Protein AF-A0A5C0SG27-F1 (afdb_monomer_lite)

Structure (mmCIF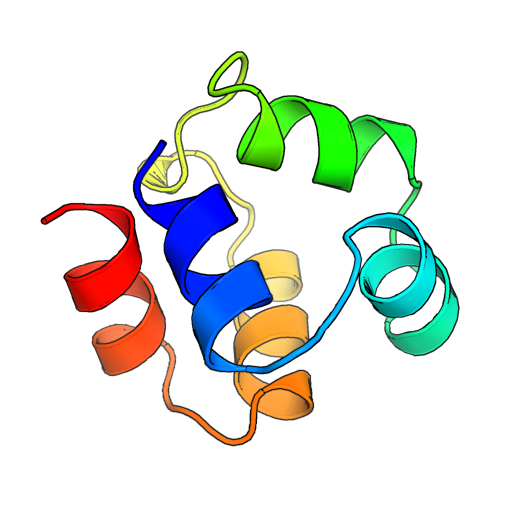, N/CA/C/O backbone):
data_AF-A0A5C0SG27-F1
#
_entry.id   AF-A0A5C0SG27-F1
#
loop_
_atom_site.group_PDB
_atom_site.id
_atom_site.type_symbol
_atom_site.label_atom_id
_atom_site.label_alt_id
_atom_site.label_comp_id
_atom_site.label_asym_id
_atom_site.label_entity_id
_atom_site.label_seq_id
_atom_site.pdbx_PDB_ins_code
_atom_site.Cartn_x
_atom_site.Cartn_y
_atom_site.Cartn_z
_atom_site.occupancy
_atom_site.B_iso_or_equiv
_atom_site.auth_seq_id
_atom_site.auth_comp_id
_atom_site.auth_asym_id
_atom_site.auth_atom_id
_atom_site.pdbx_PDB_model_num
ATOM 1 N N . MET A 1 1 ? 1.909 9.495 0.768 1.00 58.16 1 MET A N 1
ATOM 2 C CA . MET A 1 1 ? 1.130 9.633 2.023 1.00 58.16 1 MET A CA 1
ATOM 3 C C . MET A 1 1 ? -0.242 8.977 1.918 1.00 58.16 1 MET A C 1
ATOM 5 O O . MET A 1 1 ? -0.552 8.200 2.807 1.00 58.16 1 MET A O 1
ATOM 9 N N . ALA A 1 2 ? -1.005 9.192 0.841 1.00 80.00 2 ALA A N 1
ATOM 10 C CA . ALA A 1 2 ? -2.324 8.578 0.636 1.00 80.00 2 ALA A CA 1
ATOM 11 C C . ALA A 1 2 ? -2.337 7.036 0.772 1.00 80.00 2 ALA A C 1
ATOM 13 O O . ALA A 1 2 ? -3.028 6.513 1.637 1.00 80.00 2 ALA A O 1
ATOM 14 N N . PHE A 1 3 ? -1.457 6.300 0.075 1.00 85.75 3 PHE A N 1
ATOM 15 C CA . PHE A 1 3 ? -1.383 4.831 0.230 1.00 85.75 3 PHE A CA 1
ATOM 16 C C . PHE A 1 3 ? -1.036 4.363 1.657 1.00 85.75 3 PHE A C 1
ATOM 18 O O . PHE A 1 3 ? -1.566 3.366 2.137 1.00 85.75 3 PHE A O 1
ATOM 25 N N . LYS A 1 4 ? -0.169 5.095 2.374 1.00 88.94 4 LYS A N 1
ATOM 26 C CA . LYS A 1 4 ? 0.136 4.796 3.783 1.00 88.94 4 LYS A CA 1
ATOM 27 C C . LYS A 1 4 ? -1.127 4.896 4.643 1.00 88.94 4 LYS A C 1
ATOM 29 O O . LYS A 1 4 ? -1.368 4.006 5.450 1.00 88.94 4 LYS A O 1
ATOM 34 N N . LYS A 1 5 ? -1.931 5.939 4.425 1.00 88.94 5 LYS A N 1
ATOM 35 C CA . LYS A 1 5 ? -3.188 6.155 5.141 1.00 88.94 5 LYS A CA 1
ATOM 36 C C . LYS A 1 5 ? -4.202 5.045 4.864 1.00 88.94 5 LYS A C 1
ATOM 38 O O . LYS A 1 5 ? -4.808 4.553 5.800 1.00 88.94 5 LYS A O 1
ATOM 43 N N . VAL A 1 6 ? -4.294 4.564 3.621 1.00 90.75 6 VAL A N 1
ATOM 44 C CA . VAL A 1 6 ? -5.134 3.398 3.284 1.00 90.75 6 VAL A CA 1
ATOM 45 C C . VAL A 1 6 ? -4.775 2.182 4.135 1.00 90.75 6 VAL A C 1
ATOM 47 O O . VAL A 1 6 ? -5.661 1.500 4.641 1.00 90.75 6 VAL A O 1
ATOM 50 N N . LEU A 1 7 ? -3.483 1.907 4.320 1.00 91.50 7 LEU A N 1
ATOM 51 C CA . LEU A 1 7 ? -3.047 0.788 5.154 1.00 91.50 7 LEU A CA 1
ATOM 52 C C . LEU A 1 7 ? -3.356 1.018 6.640 1.00 91.50 7 LEU A C 1
ATOM 54 O O . LEU A 1 7 ? -3.797 0.090 7.313 1.00 91.50 7 LEU A O 1
ATOM 58 N N . GLU A 1 8 ? -3.172 2.243 7.136 1.00 91.06 8 GLU A N 1
ATOM 59 C CA . GLU A 1 8 ? -3.504 2.625 8.516 1.00 91.06 8 GLU A CA 1
ATOM 60 C C . GLU A 1 8 ? -5.009 2.506 8.802 1.00 91.06 8 GLU A C 1
ATOM 62 O O . GLU A 1 8 ? -5.382 1.893 9.801 1.00 91.06 8 GLU A O 1
ATOM 67 N N . ASP A 1 9 ? -5.866 2.983 7.895 1.00 90.88 9 ASP A N 1
ATOM 68 C CA . ASP A 1 9 ? -7.330 2.899 8.001 1.00 90.88 9 ASP A CA 1
ATOM 69 C C . ASP A 1 9 ? -7.825 1.440 8.018 1.00 90.88 9 ASP A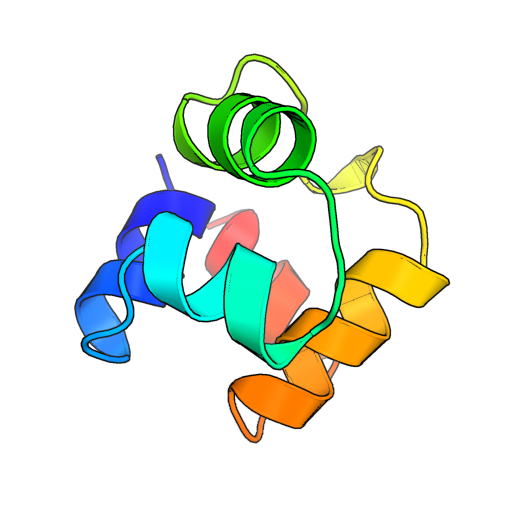 C 1
ATOM 71 O O . ASP A 1 9 ? -8.824 1.120 8.659 1.00 90.88 9 ASP A O 1
ATOM 75 N N . ASN A 1 10 ? -7.100 0.536 7.350 1.00 90.00 10 ASN A N 1
ATOM 76 C CA . ASN A 1 10 ? -7.375 -0.903 7.353 1.00 90.00 10 ASN A CA 1
ATOM 77 C C . ASN A 1 10 ? -6.643 -1.662 8.477 1.00 90.00 10 ASN A C 1
ATOM 79 O O . ASN A 1 10 ? -6.737 -2.885 8.556 1.00 90.00 10 ASN A O 1
ATOM 83 N N . ASN A 1 11 ? -5.909 -0.963 9.350 1.00 92.06 11 ASN A N 1
ATOM 84 C CA . ASN A 1 11 ? -5.105 -1.536 10.433 1.00 92.06 11 ASN A CA 1
ATOM 85 C C . ASN A 1 11 ? -4.087 -2.598 9.951 1.00 92.06 11 ASN A C 1
ATOM 87 O O . ASN A 1 11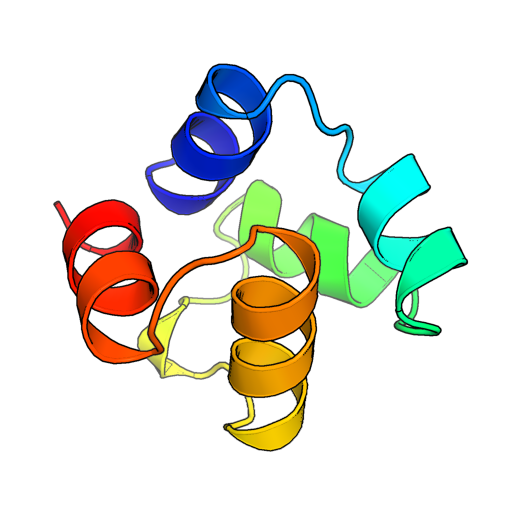 ? -3.835 -3.624 10.593 1.00 92.06 11 ASN A O 1
ATOM 91 N N . VAL A 1 12 ? -3.499 -2.353 8.778 1.00 93.31 12 VAL A N 1
ATOM 92 C CA . VAL A 1 12 ? -2.522 -3.219 8.116 1.00 93.31 12 VAL A CA 1
ATOM 93 C C . VAL A 1 12 ? -1.170 -2.519 8.105 1.00 93.31 12 VAL A C 1
ATOM 95 O O . VAL A 1 12 ? -1.029 -1.394 7.642 1.00 93.31 12 VAL A O 1
ATOM 98 N N . SER A 1 13 ? -0.120 -3.202 8.559 1.00 92.12 13 SER A N 1
ATOM 99 C CA . SER A 1 13 ? 1.243 -2.703 8.370 1.00 92.12 13 SER A CA 1
ATOM 100 C C . SER A 1 13 ? 1.774 -3.091 6.988 1.00 92.12 13 SER A C 1
ATOM 102 O O . SER A 1 13 ? 1.479 -4.171 6.476 1.00 92.12 13 SER A O 1
ATOM 104 N N . GLY A 1 14 ? 2.637 -2.258 6.398 1.00 91.44 14 GLY A N 1
ATOM 105 C CA . GLY A 1 14 ? 3.293 -2.595 5.125 1.00 91.44 14 GLY A CA 1
ATOM 106 C C . GLY A 1 14 ? 4.114 -3.894 5.188 1.00 91.44 14 GLY A C 1
ATOM 107 O O . GLY A 1 14 ? 4.230 -4.609 4.196 1.00 91.44 14 GLY A O 1
ATOM 108 N N . TYR A 1 15 ? 4.636 -4.241 6.370 1.00 92.56 15 TYR A N 1
ATOM 109 C CA . TYR A 1 15 ? 5.294 -5.526 6.610 1.00 92.56 15 TYR A CA 1
ATOM 110 C C . TYR A 1 15 ? 4.314 -6.704 6.526 1.00 92.56 15 TYR A C 1
ATOM 112 O O . TYR A 1 15 ? 4.596 -7.682 5.835 1.00 92.56 15 TYR A O 1
ATOM 120 N N . ARG A 1 16 ? 3.150 -6.599 7.185 1.00 93.81 16 ARG A N 1
ATOM 121 C CA . ARG A 1 16 ? 2.105 -7.630 7.131 1.0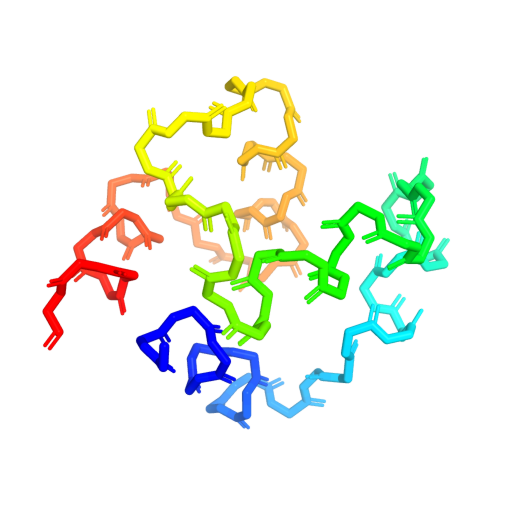0 93.81 16 ARG A CA 1
ATOM 122 C C . ARG A 1 16 ? 1.593 -7.814 5.706 1.00 93.81 16 ARG A C 1
ATOM 124 O O . ARG A 1 16 ? 1.601 -8.931 5.208 1.00 93.81 16 ARG A O 1
ATOM 131 N N . LEU A 1 17 ? 1.286 -6.710 5.024 1.00 94.06 17 LEU A N 1
ATOM 132 C CA . LEU A 1 17 ? 0.876 -6.720 3.622 1.00 94.06 17 LEU A CA 1
ATOM 133 C C . LEU A 1 17 ? 1.887 -7.472 2.749 1.00 94.06 17 LEU A C 1
ATOM 135 O O . LEU A 1 17 ? 1.513 -8.386 2.027 1.00 94.06 17 LEU A O 1
ATOM 139 N N . SER A 1 18 ? 3.173 -7.117 2.851 1.00 95.00 18 SER A N 1
ATOM 140 C CA . SER A 1 18 ? 4.265 -7.758 2.110 1.00 95.00 18 SER A CA 1
ATOM 141 C C . SER A 1 18 ? 4.290 -9.277 2.299 1.00 95.00 18 SER A C 1
ATOM 143 O O . SER A 1 18 ? 4.389 -10.012 1.311 1.00 95.00 18 SER A O 1
ATOM 145 N N . LYS A 1 19 ? 4.179 -9.734 3.550 1.00 94.75 19 LYS A N 1
ATOM 146 C CA . LYS A 1 19 ? 4.200 -11.153 3.906 1.00 94.75 19 LYS A CA 1
ATOM 147 C C . LYS A 1 19 ? 2.982 -11.893 3.357 1.00 94.75 19 LYS A C 1
ATOM 149 O O . LYS A 1 19 ? 3.145 -12.965 2.781 1.00 94.75 19 LYS A O 1
ATOM 154 N N . ASP A 1 20 ? 1.801 -11.303 3.492 1.00 93.88 20 ASP A N 1
ATOM 155 C CA . ASP A 1 20 ? 0.538 -11.974 3.188 1.00 93.88 20 ASP A CA 1
ATOM 156 C C . ASP A 1 20 ? 0.299 -12.089 1.672 1.00 93.88 20 ASP A C 1
ATOM 158 O O . ASP A 1 20 ? -0.194 -13.111 1.201 1.00 93.88 20 ASP A O 1
ATOM 162 N N . ILE A 1 21 ? 0.720 -11.095 0.878 1.00 94.00 21 ILE A N 1
ATOM 163 C CA . ILE A 1 21 ? 0.519 -11.100 -0.588 1.00 94.00 21 ILE A CA 1
ATOM 164 C C . ILE A 1 21 ? 1.752 -11.563 -1.390 1.00 94.00 21 ILE A C 1
ATOM 166 O O . ILE A 1 21 ? 1.719 -11.633 -2.632 1.00 94.00 21 ILE A O 1
ATOM 170 N N . GLY A 1 22 ? 2.852 -11.869 -0.693 1.00 93.12 22 GLY A N 1
ATOM 171 C CA . GLY A 1 22 ? 4.104 -12.356 -1.275 1.00 93.12 22 GLY A CA 1
ATOM 172 C C . GLY A 1 22 ? 4.824 -11.316 -2.135 1.00 93.12 22 GLY A C 1
ATOM 173 O O . GLY A 1 22 ? 5.363 -11.649 -3.191 1.00 93.12 22 GLY A O 1
ATOM 174 N N . ILE A 1 23 ? 4.795 -10.044 -1.730 1.00 92.19 23 ILE A N 1
ATOM 175 C CA . ILE A 1 23 ? 5.490 -8.948 -2.422 1.00 92.19 23 ILE A CA 1
ATOM 176 C C . ILE A 1 23 ? 6.672 -8.491 -1.572 1.00 92.19 23 ILE A C 1
ATOM 178 O O . ILE A 1 23 ? 6.500 -8.339 -0.365 1.00 92.19 23 ILE A O 1
ATOM 182 N N . PRO A 1 24 ? 7.858 -8.221 -2.154 1.00 94.38 24 PRO A N 1
ATOM 183 C CA . PRO A 1 24 ? 9.017 -7.789 -1.381 1.00 94.38 24 PRO A CA 1
ATOM 184 C C . PRO A 1 24 ? 8.724 -6.560 -0.518 1.00 94.38 24 PRO A C 1
ATOM 186 O O . PRO A 1 24 ? 8.188 -5.562 -1.008 1.00 94.38 24 PRO A O 1
ATOM 189 N N . GLN A 1 25 ? 9.141 -6.600 0.749 1.00 93.19 25 GLN A N 1
ATOM 190 C CA . GLN A 1 25 ? 8.887 -5.518 1.704 1.00 93.19 25 GLN A CA 1
ATOM 191 C C . GLN A 1 25 ? 9.431 -4.178 1.201 1.00 93.19 25 GLN A C 1
ATOM 193 O O . GLN A 1 25 ? 8.744 -3.167 1.317 1.00 93.19 25 GLN A O 1
ATOM 198 N N . GLN A 1 26 ? 10.593 -4.183 0.537 1.00 92.69 26 GLN A N 1
ATOM 199 C CA . GLN A 1 26 ? 11.171 -2.986 -0.075 1.00 92.69 26 GLN A CA 1
ATOM 200 C C . GLN A 1 26 ? 10.228 -2.343 -1.100 1.00 92.69 26 GLN A C 1
ATOM 202 O O . GLN A 1 26 ? 10.125 -1.124 -1.169 1.00 92.69 26 GLN A O 1
ATOM 207 N N . THR A 1 27 ? 9.508 -3.159 -1.875 1.00 91.25 27 THR A N 1
ATOM 208 C CA . THR A 1 27 ? 8.542 -2.667 -2.865 1.00 91.25 27 THR A CA 1
ATOM 209 C C . THR A 1 27 ? 7.364 -1.992 -2.174 1.00 91.25 27 THR A C 1
ATOM 211 O O . THR A 1 27 ? 7.009 -0.878 -2.543 1.00 91.25 27 THR A O 1
ATOM 214 N N . ILE A 1 28 ? 6.800 -2.614 -1.133 1.00 92.44 28 ILE A N 1
ATOM 215 C CA . ILE A 1 28 ? 5.728 -1.997 -0.339 1.00 92.44 28 ILE A CA 1
ATOM 216 C C . ILE A 1 28 ? 6.219 -0.706 0.328 1.00 92.44 28 ILE A C 1
ATOM 218 O O . ILE A 1 28 ? 5.540 0.314 0.263 1.00 92.44 28 ILE A O 1
ATOM 222 N N . SER A 1 29 ? 7.419 -0.724 0.907 1.00 91.56 29 SER A N 1
ATOM 223 C CA . SER A 1 29 ? 8.042 0.434 1.551 1.00 91.56 29 SER A CA 1
ATOM 224 C C . SER A 1 29 ? 8.240 1.606 0.582 1.00 91.56 29 SER A C 1
ATOM 226 O O . SER A 1 29 ? 7.921 2.746 0.923 1.00 91.56 29 SER A O 1
ATOM 228 N N . ASP A 1 30 ? 8.685 1.343 -0.652 1.00 91.06 30 ASP A N 1
ATOM 229 C CA . ASP A 1 30 ? 8.822 2.369 -1.693 1.00 91.06 30 ASP A CA 1
ATOM 230 C C . ASP A 1 30 ? 7.475 3.069 -1.990 1.00 91.06 30 ASP A C 1
ATOM 232 O O . ASP A 1 30 ? 7.450 4.284 -2.189 1.00 91.06 30 ASP A O 1
ATOM 236 N N . TYR A 1 31 ? 6.353 2.336 -1.993 1.00 89.25 31 TYR A N 1
ATOM 237 C CA . TYR A 1 31 ? 5.016 2.915 -2.202 1.00 89.25 31 TYR A CA 1
ATOM 238 C C . TYR A 1 31 ? 4.493 3.650 -0.961 1.00 89.25 31 TYR A C 1
ATOM 240 O O . TYR A 1 31 ? 3.965 4.757 -1.065 1.00 89.25 31 TYR A O 1
ATOM 248 N N . VAL A 1 32 ? 4.678 3.076 0.231 1.00 88.56 32 VAL A N 1
ATOM 249 C CA . VAL A 1 32 ? 4.251 3.675 1.510 1.00 88.56 32 VAL A CA 1
ATOM 250 C C . VAL A 1 32 ? 4.983 4.994 1.777 1.00 88.56 32 VAL A C 1
ATOM 252 O O . VAL A 1 32 ? 4.363 5.978 2.186 1.00 88.56 32 VAL A O 1
ATOM 255 N N . SER A 1 33 ? 6.289 5.037 1.503 1.00 87.94 33 SER A N 1
ATOM 256 C CA . SER A 1 33 ? 7.117 6.244 1.632 1.00 87.94 33 SER A CA 1
ATOM 257 C C . SER A 1 33 ? 6.847 7.291 0.545 1.00 87.94 33 SER A C 1
ATOM 259 O O . SER A 1 33 ? 7.252 8.439 0.698 1.00 87.94 33 SER A O 1
ATOM 261 N N . GLY A 1 34 ? 6.151 6.928 -0.539 1.00 82.94 34 GLY A N 1
ATOM 262 C CA . GLY A 1 34 ? 5.914 7.802 -1.690 1.00 82.94 34 GLY A CA 1
ATOM 263 C C . GLY A 1 34 ? 7.109 7.932 -2.639 1.00 82.94 34 GLY A C 1
ATOM 264 O O . GLY A 1 34 ? 7.044 8.711 -3.585 1.00 82.94 34 GLY A O 1
ATOM 265 N N . LYS A 1 35 ? 8.181 7.153 -2.435 1.00 83.56 35 LYS A N 1
ATOM 266 C CA . LYS A 1 35 ? 9.315 7.068 -3.368 1.00 83.56 35 LYS A CA 1
ATOM 267 C C . LYS A 1 35 ? 8.873 6.570 -4.748 1.00 83.56 35 LYS A C 1
ATOM 269 O O . LYS A 1 35 ? 9.448 6.961 -5.761 1.00 83.56 35 LYS A O 1
ATOM 274 N N . LYS A 1 36 ? 7.853 5.709 -4.790 1.00 84.38 36 LYS A N 1
ATOM 275 C CA . LYS A 1 36 ? 7.141 5.320 -6.011 1.00 84.38 36 LYS A CA 1
ATOM 276 C C . LYS A 1 36 ? 5.698 5.791 -5.948 1.00 84.38 36 LYS A C 1
ATOM 278 O O . LYS A 1 36 ? 5.027 5.630 -4.932 1.00 84.38 36 LYS A O 1
ATOM 283 N N . ASN A 1 37 ? 5.226 6.334 -7.065 1.00 82.06 37 ASN A N 1
ATOM 284 C CA . ASN A 1 37 ? 3.830 6.707 -7.229 1.00 82.06 37 ASN A CA 1
ATOM 285 C C . ASN A 1 37 ? 2.957 5.442 -7.319 1.00 82.06 37 ASN A C 1
ATOM 287 O O . ASN A 1 37 ? 3.354 4.452 -7.933 1.00 82.06 37 ASN A O 1
ATOM 291 N N . PHE A 1 38 ? 1.763 5.484 -6.735 1.00 81.06 38 PHE A N 1
ATOM 292 C CA . PHE A 1 38 ? 0.764 4.433 -6.888 1.00 81.06 38 PHE A CA 1
ATOM 293 C C . PHE A 1 38 ? 0.408 4.197 -8.368 1.00 81.06 38 PHE A C 1
ATOM 295 O O . PHE A 1 38 ? 0.284 3.054 -8.793 1.00 81.06 38 PHE A O 1
ATOM 302 N N . ASN A 1 39 ? 0.389 5.247 -9.197 1.00 82.94 39 ASN A N 1
ATOM 303 C CA . ASN A 1 39 ? 0.093 5.138 -10.634 1.00 82.94 39 ASN A CA 1
ATOM 304 C C . ASN A 1 39 ? 1.135 4.326 -11.420 1.00 82.94 39 ASN A C 1
ATOM 306 O O . ASN A 1 39 ? 0.840 3.835 -12.505 1.00 82.94 39 ASN A O 1
ATOM 310 N N . SER A 1 40 ? 2.358 4.176 -10.897 1.00 84.38 40 SER A N 1
ATOM 311 C CA . SER A 1 40 ? 3.387 3.321 -11.505 1.00 84.38 40 SER A CA 1
ATOM 312 C C . SER A 1 40 ? 3.399 1.901 -10.930 1.00 84.38 40 SER A C 1
ATOM 314 O O . SER A 1 40 ? 4.287 1.099 -11.238 1.00 84.38 40 SER A O 1
ATOM 316 N N . MET A 1 41 ? 2.425 1.564 -10.080 1.00 88.56 41 MET A N 1
ATOM 317 C CA . MET A 1 41 ? 2.257 0.225 -9.543 1.00 88.56 41 MET A CA 1
ATOM 318 C C . MET A 1 41 ? 1.821 -0.737 -10.643 1.00 88.56 41 MET A C 1
ATOM 320 O O . MET A 1 41 ? 0.879 -0.492 -11.392 1.00 88.56 41 MET A O 1
ATOM 324 N N . LYS A 1 42 ? 2.509 -1.878 -10.733 1.00 90.69 42 LYS A N 1
ATOM 325 C CA . LYS A 1 42 ? 2.094 -2.947 -11.645 1.00 90.69 42 LYS A CA 1
ATOM 326 C C . LYS A 1 42 ? 0.686 -3.401 -11.265 1.00 90.69 42 LYS A C 1
ATOM 328 O O . LYS A 1 42 ? 0.447 -3.705 -10.098 1.00 90.69 42 LYS A O 1
ATOM 333 N N . ILE A 1 43 ? -0.200 -3.551 -12.247 1.00 90.44 43 ILE A N 1
ATOM 334 C CA . ILE A 1 43 ? -1.606 -3.908 -12.001 1.00 90.44 43 ILE A CA 1
ATOM 335 C C . ILE A 1 43 ? -1.773 -5.210 -11.205 1.00 90.44 43 ILE A C 1
ATOM 337 O O . ILE A 1 43 ? -2.639 -5.302 -10.345 1.00 90.44 43 ILE A O 1
ATOM 341 N N . GLY A 1 44 ? -0.888 -6.194 -11.404 1.00 91.06 44 GLY A N 1
ATOM 342 C CA . GLY A 1 44 ? -0.897 -7.430 -10.615 1.00 91.06 44 GLY A CA 1
ATOM 343 C C . GLY A 1 44 ? -0.582 -7.218 -9.128 1.00 91.06 44 GLY A C 1
ATOM 344 O O . GLY A 1 44 ? -1.082 -7.956 -8.286 1.00 91.06 44 GLY A O 1
ATOM 345 N N . VAL A 1 45 ? 0.218 -6.202 -8.790 1.00 91.38 45 VAL A N 1
ATOM 346 C CA . VAL A 1 45 ? 0.486 -5.807 -7.399 1.00 91.38 45 VAL A CA 1
ATOM 347 C C . VAL A 1 45 ? -0.709 -5.061 -6.823 1.00 91.38 45 VAL A C 1
ATOM 349 O O . VAL A 1 45 ? -1.172 -5.426 -5.747 1.00 91.38 45 VAL A O 1
ATOM 352 N N . ALA A 1 46 ? -1.246 -4.084 -7.559 1.00 92.06 46 ALA A N 1
ATOM 353 C CA . ALA A 1 46 ? -2.436 -3.347 -7.143 1.00 92.06 46 ALA A CA 1
ATOM 354 C C . ALA A 1 46 ? -3.614 -4.296 -6.875 1.00 92.06 46 ALA A C 1
ATOM 356 O O . ALA A 1 46 ? -4.261 -4.187 -5.840 1.00 92.06 46 ALA A O 1
ATOM 357 N N . LYS A 1 47 ? -3.820 -5.294 -7.745 1.00 94.38 47 LYS A N 1
ATOM 358 C CA . LYS A 1 47 ? -4.886 -6.290 -7.596 1.00 94.38 47 LYS A CA 1
ATOM 359 C C . LYS A 1 47 ? -4.728 -7.117 -6.327 1.00 94.38 47 LYS A C 1
ATOM 361 O O . LYS A 1 47 ? -5.663 -7.208 -5.552 1.00 94.38 47 LYS A O 1
ATOM 366 N N . LYS A 1 48 ? -3.529 -7.642 -6.065 1.00 94.50 48 LYS A N 1
ATOM 367 C CA . LYS A 1 48 ? -3.250 -8.388 -4.829 1.00 94.50 48 LYS A CA 1
ATOM 368 C C . LYS A 1 48 ? -3.517 -7.569 -3.566 1.00 94.50 48 LYS A C 1
ATOM 370 O O . LYS A 1 48 ? -3.979 -8.116 -2.573 1.00 94.50 48 LYS A O 1
ATOM 375 N N . ILE A 1 49 ? -3.181 -6.280 -3.594 1.00 93.00 49 ILE A N 1
ATOM 376 C CA . ILE A 1 49 ? -3.424 -5.374 -2.469 1.00 93.00 49 ILE A CA 1
ATOM 377 C C . ILE A 1 49 ? -4.926 -5.137 -2.305 1.00 93.00 49 ILE A C 1
ATOM 379 O O . ILE A 1 49 ? -5.424 -5.243 -1.192 1.00 93.00 49 ILE A O 1
ATOM 383 N N . ALA A 1 50 ? -5.641 -4.866 -3.398 1.00 93.56 50 ALA A N 1
ATOM 384 C CA . ALA A 1 50 ? -7.085 -4.661 -3.389 1.00 93.56 50 ALA A CA 1
ATOM 385 C C . ALA A 1 50 ? -7.826 -5.909 -2.871 1.00 93.56 50 ALA A C 1
ATOM 387 O O . ALA A 1 50 ? -8.601 -5.808 -1.924 1.00 93.56 50 ALA A O 1
ATOM 388 N N . ASP A 1 51 ? -7.474 -7.092 -3.390 1.00 94.88 51 ASP A N 1
ATOM 389 C CA . ASP A 1 51 ? -8.013 -8.386 -2.960 1.00 94.88 51 ASP A CA 1
ATOM 390 C C . ASP A 1 51 ? -7.755 -8.631 -1.459 1.00 94.88 51 ASP A C 1
ATOM 392 O O . ASP A 1 51 ? -8.644 -9.075 -0.736 1.00 94.88 51 ASP A O 1
ATOM 396 N N . TYR A 1 52 ? -6.553 -8.309 -0.966 1.00 94.69 52 TYR A N 1
ATOM 397 C CA . TYR A 1 52 ? -6.199 -8.452 0.452 1.00 94.69 52 TYR A CA 1
ATOM 398 C C . TYR A 1 52 ? -6.957 -7.470 1.358 1.00 94.69 52 TYR A C 1
ATOM 400 O O . TYR A 1 52 ? -7.335 -7.822 2.473 1.00 94.69 52 TYR A O 1
ATOM 408 N N . LEU A 1 53 ? -7.173 -6.240 0.891 1.00 92.25 53 LEU A N 1
ATOM 409 C CA . LEU A 1 53 ? -7.902 -5.206 1.626 1.00 92.25 53 LEU A CA 1
ATOM 410 C C . LEU A 1 53 ? -9.429 -5.312 1.453 1.00 92.25 53 LEU A C 1
ATOM 412 O O . LEU A 1 53 ? -10.155 -4.518 2.044 1.00 92.25 53 LEU A O 1
ATOM 416 N N . GLY A 1 54 ? -9.921 -6.271 0.662 1.00 93.44 54 GLY A N 1
ATOM 417 C CA . GLY A 1 54 ? -11.352 -6.470 0.424 1.00 93.44 54 GLY A CA 1
ATOM 418 C C . GLY A 1 54 ? -12.014 -5.325 -0.345 1.00 93.44 54 GLY A C 1
ATOM 419 O O . GLY A 1 54 ? -13.185 -5.040 -0.113 1.00 93.44 54 GLY A O 1
ATOM 420 N N . MET A 1 55 ? -11.272 -4.662 -1.233 1.00 93.62 55 MET A N 1
ATOM 421 C CA . MET A 1 55 ? -11.749 -3.536 -2.041 1.00 93.62 55 MET A CA 1
ATOM 422 C C . MET A 1 55 ? -11.480 -3.765 -3.527 1.00 93.62 55 MET A C 1
ATOM 424 O O . MET A 1 55 ? -10.679 -4.614 -3.918 1.00 93.62 55 MET A O 1
ATOM 428 N N . THR A 1 56 ? -12.146 -2.992 -4.373 1.00 94.19 56 THR A N 1
ATOM 429 C CA . THR A 1 56 ? -11.900 -2.964 -5.815 1.00 94.19 56 THR A CA 1
ATOM 430 C C . THR A 1 56 ? -10.634 -2.171 -6.153 1.00 94.19 56 THR A C 1
ATOM 432 O O . THR A 1 56 ? -10.116 -1.387 -5.353 1.00 94.19 56 THR A O 1
ATOM 435 N N . LEU A 1 57 ? -10.117 -2.367 -7.370 1.00 91.94 57 LEU A N 1
ATOM 436 C CA . LEU A 1 57 ? -8.984 -1.584 -7.874 1.00 91.94 57 LEU A CA 1
ATOM 437 C C . LEU A 1 57 ? -9.300 -0.087 -7.945 1.00 91.94 57 LEU A C 1
ATOM 439 O O . LEU A 1 57 ? -8.420 0.720 -7.652 1.00 91.94 57 LEU A O 1
ATOM 443 N N . ASP A 1 58 ? -10.534 0.263 -8.306 1.00 91.38 58 ASP A N 1
ATOM 444 C CA . ASP A 1 58 ? -10.971 1.652 -8.439 1.00 91.38 58 ASP A CA 1
ATOM 445 C C . ASP A 1 58 ? -11.020 2.341 -7.068 1.00 91.38 58 ASP A C 1
ATOM 447 O O . ASP A 1 58 ? -10.422 3.400 -6.891 1.00 91.38 58 ASP A O 1
ATOM 451 N N . GLU A 1 59 ? -11.602 1.690 -6.054 1.00 92.06 59 GLU A N 1
ATOM 452 C CA . GLU A 1 59 ? -11.607 2.202 -4.673 1.00 92.06 59 GLU A CA 1
ATOM 453 C C . GLU A 1 59 ? -10.190 2.376 -4.116 1.00 92.06 59 GLU A C 1
ATOM 455 O O . GLU A 1 59 ? -9.882 3.373 -3.454 1.00 92.06 59 GLU A O 1
ATOM 460 N N . LEU A 1 60 ? -9.308 1.406 -4.385 1.00 90.94 60 LEU A N 1
ATOM 461 C CA . LEU A 1 60 ? -7.913 1.484 -3.972 1.00 90.94 60 LEU A CA 1
ATOM 462 C C . LEU A 1 60 ? -7.200 2.658 -4.656 1.00 90.94 60 LEU A C 1
ATOM 464 O O . LEU A 1 60 ? -6.416 3.353 -4.005 1.00 90.94 60 LEU A O 1
ATOM 468 N N . TYR A 1 61 ? -7.462 2.880 -5.946 1.00 89.38 61 TYR A N 1
ATOM 469 C CA . TYR A 1 61 ? -6.898 3.987 -6.712 1.00 89.38 61 TYR A CA 1
ATOM 470 C C . TYR A 1 61 ? -7.360 5.333 -6.152 1.00 89.38 61 TYR A C 1
ATOM 472 O O . TYR A 1 61 ? -6.517 6.134 -5.750 1.00 89.38 61 TYR A O 1
ATOM 480 N N . GLU A 1 62 ? -8.672 5.543 -6.016 1.00 88.62 62 GLU A N 1
ATOM 481 C CA . GLU A 1 62 ? -9.253 6.791 -5.507 1.00 88.62 62 GLU A CA 1
ATOM 482 C C . GLU A 1 62 ? -8.703 7.171 -4.129 1.00 88.62 62 GLU A C 1
ATOM 484 O O . GLU A 1 62 ? -8.334 8.326 -3.907 1.00 88.62 62 GLU A O 1
ATOM 489 N N . LYS A 1 63 ? -8.580 6.198 -3.215 1.00 86.12 63 LYS A N 1
ATOM 490 C CA . LYS A 1 63 ? -8.027 6.413 -1.868 1.00 86.12 63 LYS A CA 1
ATOM 491 C C . LYS A 1 63 ? -6.505 6.596 -1.842 1.00 86.12 63 LYS A C 1
ATOM 493 O O . LYS A 1 63 ? -5.966 7.083 -0.853 1.00 86.12 63 LYS A O 1
ATOM 498 N N . SER A 1 64 ? -5.799 6.161 -2.885 1.00 81.56 64 SER A N 1
ATOM 499 C CA . SER A 1 64 ? -4.338 6.276 -2.982 1.00 81.56 64 SER A CA 1
ATOM 500 C C . SER A 1 64 ? -3.877 7.544 -3.700 1.00 81.56 64 SER A C 1
ATOM 502 O O . SER A 1 64 ? -2.690 7.873 -3.620 1.00 81.56 64 SER A O 1
ATOM 504 N N . THR A 1 65 ? -4.778 8.245 -4.392 1.00 75.75 65 THR A N 1
ATOM 505 C CA . THR A 1 65 ? -4.492 9.501 -5.103 1.00 75.75 65 THR A CA 1
ATOM 506 C C . THR A 1 65 ? -5.122 10.745 -4.476 1.00 75.75 65 THR A C 1
ATOM 508 O O . THR A 1 65 ? -4.597 11.830 -4.718 1.00 75.75 65 THR A O 1
ATOM 511 N N . ASN A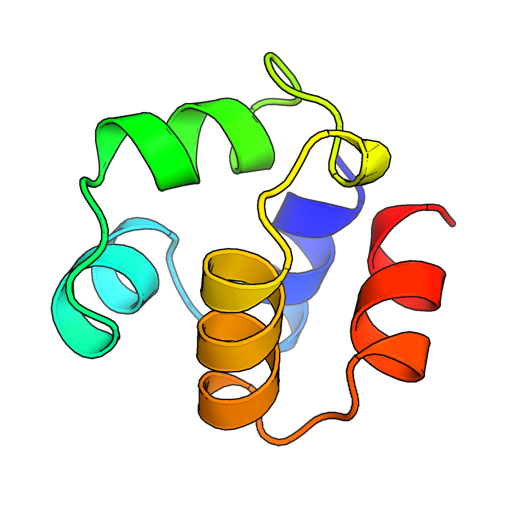 1 66 ? -6.195 10.604 -3.688 1.00 60.41 66 ASN A N 1
ATOM 512 C CA . ASN A 1 66 ? -6.779 11.688 -2.880 1.00 60.41 66 ASN A CA 1
ATOM 513 C C . ASN A 1 66 ? -6.140 11.778 -1.488 1.00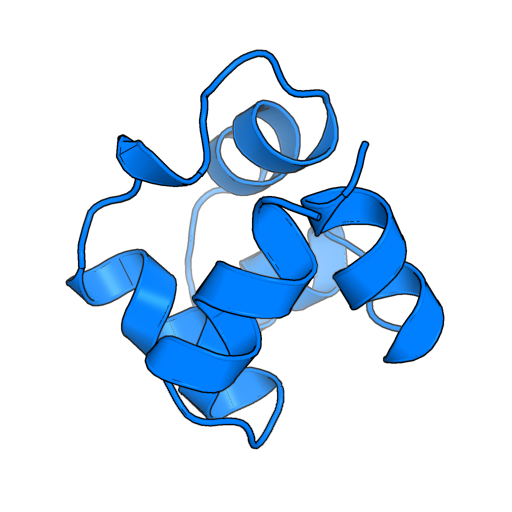 60.41 66 ASN A C 1
ATOM 515 O O . ASN A 1 66 ? -6.080 12.904 -0.948 1.00 60.41 66 ASN A O 1
#

Radius of gyration: 10.24 Å; chains: 1; bounding box: 23×24×22 Å

Sequence (66 aa):
MAFKKVLEDNNVSGYRLSKDIGIPQQTISDYVSGKKNFNSMKIGVAKKIADYLGMTLDELYEKSTN

Foldseek 3Di:
DLLLVLCVVLVHDLVNLCVVLVHDSVVSVCLNVVVDQPVPDDVVSLCSSCVVSVHDSVVSVVSRPD

Secondary structure (DSSP, 8-state):
-HHHHHHHHTT--HHHHHHHHT--HHHHHHHHTTSS-GGGS-HHHHHHHHHHHT--HHHHHHHHH-

Organism: Crassaminicella thermophila (NCBI:txid2599308)

InterPro domains:
  IPR001387 Cro/C1-type, helix-turn-helix domain [PF13443] (4-62)
  IPR001387 Cro/C1-type, helix-turn-helix domain [PS50943] (17-60)
  IPR001387 Cro/C1-type, helix-turn-helix domain [SM00530] (2-60)
  IPR001387 Cro/C1-type, helix-turn-helix domain [cd00093] (2-60)
  IPR010982 Lambda repressor-like, DNA-binding domain superfamily [G3DSA:1.10.260.40] (2-66)
  IPR010982 Lambda repressor-like, DNA-binding domain superfamily [SSF47413] (3-61)

pLDDT: mean 89.28, std 6.74, range [58.16, 95.0]